Protein AF-A0A662GY13-F1 (afdb_monomer_lite)

Structure (mmCIF, N/CA/C/O backbone):
data_AF-A0A662GY13-F1
#
_entry.id   AF-A0A662GY13-F1
#
loop_
_atom_site.group_PDB
_atom_site.id
_atom_site.type_symbol
_atom_site.label_atom_id
_atom_site.label_alt_id
_atom_site.label_comp_id
_atom_site.label_asym_id
_atom_site.label_entity_id
_atom_site.label_seq_id
_atom_site.pdbx_PDB_ins_code
_atom_site.Cartn_x
_atom_site.Cartn_y
_atom_site.Cartn_z
_atom_site.occupancy
_atom_site.B_iso_or_equiv
_atom_site.auth_seq_id
_atom_site.auth_comp_id
_atom_site.auth_asym_id
_atom_site.auth_atom_id
_atom_site.pdbx_PDB_model_num
ATOM 1 N N . MET A 1 1 ? -12.103 19.419 5.039 1.00 54.94 1 MET A N 1
ATOM 2 C CA . MET A 1 1 ? -10.811 18.867 4.576 1.00 54.94 1 MET A CA 1
ATOM 3 C C . MET A 1 1 ? -10.895 17.355 4.704 1.00 54.94 1 MET A C 1
ATOM 5 O O . MET A 1 1 ? -10.906 16.869 5.824 1.00 54.94 1 MET A O 1
ATOM 9 N N . GLY A 1 2 ? -11.075 16.629 3.602 1.00 69.56 2 GLY A N 1
ATOM 10 C CA . GLY A 1 2 ? -11.081 15.163 3.619 1.00 69.56 2 GLY A CA 1
ATOM 11 C C . GLY A 1 2 ? -9.747 14.607 3.125 1.00 69.56 2 GLY A C 1
ATOM 12 O O . GLY A 1 2 ? -9.025 15.289 2.399 1.00 69.56 2 GLY A O 1
ATOM 13 N N . GLN A 1 3 ? -9.428 13.375 3.503 1.00 78.19 3 GLN A N 1
ATOM 14 C CA . GLN A 1 3 ? -8.226 12.656 3.089 1.00 78.19 3 GLN A CA 1
ATOM 15 C C . GLN A 1 3 ? -8.611 11.430 2.260 1.00 78.19 3 GLN A C 1
ATOM 17 O O . GLN A 1 3 ? -9.582 10.736 2.563 1.00 78.19 3 GLN A O 1
ATOM 22 N N . ASN A 1 4 ? -7.829 11.148 1.221 1.00 86.25 4 ASN A N 1
ATOM 23 C CA . ASN A 1 4 ? -7.984 9.948 0.409 1.00 86.25 4 ASN A CA 1
ATOM 24 C C . ASN A 1 4 ? -6.729 9.095 0.553 1.00 86.25 4 ASN A C 1
ATOM 26 O O . ASN A 1 4 ? -5.619 9.570 0.324 1.00 86.25 4 ASN A O 1
ATOM 30 N N . LEU A 1 5 ? -6.923 7.838 0.924 1.00 86.81 5 LEU A N 1
ATOM 31 C CA . LEU A 1 5 ? -5.886 6.841 1.117 1.00 86.81 5 LEU A CA 1
ATOM 32 C C . LEU A 1 5 ? -6.079 5.724 0.094 1.00 86.81 5 LEU A C 1
ATOM 34 O O . LEU A 1 5 ? -7.179 5.179 -0.031 1.00 86.81 5 LEU A O 1
ATOM 38 N N . ILE A 1 6 ? -4.996 5.376 -0.597 1.00 89.69 6 ILE A N 1
ATOM 39 C CA . ILE A 1 6 ? -4.896 4.193 -1.450 1.00 89.69 6 ILE A CA 1
ATOM 40 C C . ILE A 1 6 ? -3.691 3.403 -0.952 1.00 89.69 6 ILE A C 1
ATOM 42 O O . ILE A 1 6 ? -2.562 3.881 -1.049 1.00 89.69 6 ILE A O 1
ATOM 46 N N . ALA A 1 7 ? -3.933 2.216 -0.405 1.00 90.06 7 ALA A N 1
ATOM 47 C CA . ALA A 1 7 ? -2.895 1.364 0.160 1.00 90.06 7 ALA A CA 1
ATOM 48 C C . ALA A 1 7 ? -2.872 0.007 -0.549 1.00 90.06 7 ALA A C 1
ATOM 50 O O . ALA A 1 7 ? -3.852 -0.738 -0.525 1.00 90.06 7 ALA A O 1
ATOM 51 N N . HIS A 1 8 ? -1.748 -0.316 -1.183 1.00 91.12 8 HIS A N 1
ATOM 52 C CA . HIS A 1 8 ? -1.448 -1.677 -1.628 1.00 91.12 8 HIS A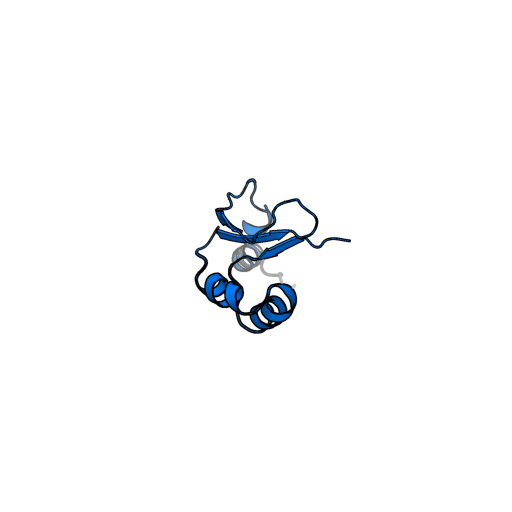 CA 1
ATOM 53 C C . HIS A 1 8 ? -0.945 -2.524 -0.451 1.00 91.12 8 HIS A C 1
ATOM 55 O O . HIS A 1 8 ? -0.868 -2.031 0.672 1.00 91.12 8 HIS A O 1
ATOM 61 N N . LYS A 1 9 ? -0.588 -3.791 -0.700 1.00 91.25 9 LYS A N 1
ATOM 62 C CA . LYS A 1 9 ? 0.105 -4.609 0.301 1.00 91.25 9 LYS A CA 1
ATOM 63 C C . LYS A 1 9 ? 1.344 -3.852 0.807 1.00 91.25 9 LYS A C 1
ATOM 65 O O . LYS A 1 9 ? 2.212 -3.509 0.007 1.00 91.25 9 LYS A O 1
ATOM 70 N N . VAL A 1 10 ? 1.397 -3.620 2.115 1.00 88.44 10 VAL A N 1
ATOM 71 C CA . VAL A 1 10 ? 2.502 -2.972 2.837 1.00 88.44 10 VAL A CA 1
ATOM 72 C C . VAL A 1 10 ? 2.912 -3.834 4.030 1.00 88.44 10 VAL A C 1
ATOM 74 O O . VAL A 1 10 ? 2.107 -4.624 4.531 1.00 88.44 10 VAL A O 1
ATOM 77 N N . GLU A 1 11 ? 4.162 -3.699 4.466 1.00 85.44 11 GLU A N 1
ATOM 78 C CA . GLU A 1 11 ? 4.756 -4.465 5.567 1.00 85.44 11 GLU A CA 1
ATOM 79 C C . GLU A 1 11 ? 5.456 -3.519 6.563 1.00 85.44 11 GLU A C 1
ATOM 81 O O . GLU A 1 11 ? 5.603 -2.325 6.304 1.00 85.44 11 GLU A O 1
ATOM 86 N N . ASP A 1 12 ? 5.823 -4.055 7.728 1.00 88.19 12 ASP A N 1
ATOM 87 C CA . ASP A 1 12 ? 6.644 -3.405 8.759 1.00 88.19 12 ASP A CA 1
ATOM 88 C C . ASP A 1 12 ? 6.242 -1.960 9.119 1.00 88.19 12 ASP A C 1
ATOM 90 O O . ASP A 1 12 ? 5.130 -1.719 9.590 1.00 88.19 12 ASP A O 1
ATOM 94 N N . VAL A 1 13 ? 7.148 -0.997 8.923 1.00 86.56 13 VAL A N 1
ATOM 95 C CA . VAL A 1 13 ? 6.986 0.404 9.343 1.00 86.56 13 VAL A CA 1
ATOM 96 C C . VAL A 1 13 ? 5.818 1.101 8.639 1.00 86.56 13 VAL A C 1
ATOM 98 O O . VAL A 1 13 ? 5.086 1.881 9.252 1.00 86.56 13 VAL A O 1
ATOM 101 N N . ASP A 1 14 ? 5.585 0.776 7.364 1.00 84.94 14 ASP A N 1
ATOM 102 C CA . ASP A 1 14 ? 4.482 1.349 6.592 1.00 84.94 14 ASP A CA 1
ATOM 103 C C . ASP A 1 14 ? 3.136 0.857 7.128 1.00 84.94 14 ASP A C 1
ATOM 105 O O . ASP A 1 14 ? 2.149 1.595 7.130 1.00 84.94 14 ASP A O 1
ATOM 109 N N . LEU A 1 15 ? 3.098 -0.382 7.628 1.00 87.44 15 LEU A N 1
ATOM 110 C CA . LEU A 1 15 ? 1.917 -0.974 8.241 1.00 87.44 15 LEU A CA 1
ATOM 111 C C . LEU A 1 15 ? 1.538 -0.244 9.537 1.00 87.44 15 LEU A C 1
ATOM 113 O O . LEU A 1 15 ? 0.364 0.073 9.729 1.00 87.44 15 LEU A O 1
ATOM 117 N N . GLU A 1 16 ? 2.508 0.040 10.411 1.00 87.31 16 GLU A N 1
ATOM 118 C CA . GLU A 1 16 ? 2.275 0.785 11.659 1.00 87.31 16 GLU A CA 1
ATOM 119 C C . GLU A 1 16 ? 1.724 2.179 11.377 1.00 87.31 16 GLU A C 1
ATOM 121 O O . GLU A 1 16 ? 0.691 2.566 11.930 1.00 87.31 16 GLU A O 1
ATOM 126 N N . ARG A 1 17 ? 2.328 2.891 10.421 1.00 87.06 17 ARG A N 1
ATOM 127 C CA . ARG A 1 17 ? 1.834 4.206 10.009 1.00 87.06 17 ARG A CA 1
ATOM 128 C C . ARG A 1 17 ? 0.415 4.135 9.455 1.00 87.06 17 ARG A C 1
ATOM 130 O O . ARG A 1 17 ? -0.405 5.023 9.692 1.00 87.06 17 ARG A O 1
ATOM 137 N N . LEU A 1 18 ? 0.095 3.068 8.731 1.00 85.44 18 LEU A N 1
ATOM 138 C CA . LEU A 1 18 ? -1.245 2.864 8.208 1.00 85.44 18 LEU A CA 1
ATOM 139 C C . LEU A 1 18 ? -2.273 2.582 9.314 1.00 85.44 18 LEU A C 1
ATOM 141 O O . LEU A 1 18 ? -3.415 3.017 9.176 1.00 85.44 18 LEU A O 1
ATOM 145 N N . LYS A 1 19 ? -1.890 1.914 10.415 1.00 85.75 19 LYS A N 1
ATOM 146 C CA . LYS A 1 19 ? -2.767 1.693 11.587 1.00 85.75 19 LYS A CA 1
ATOM 147 C C . LYS A 1 19 ? -3.213 3.013 12.201 1.00 85.75 19 LYS A C 1
ATOM 149 O O . LYS A 1 19 ? -4.398 3.160 12.494 1.00 85.75 19 LYS A O 1
ATOM 154 N N . GLU A 1 20 ? -2.309 3.981 12.311 1.00 82.62 20 GLU A N 1
ATOM 155 C CA . GLU A 1 20 ? -2.614 5.315 12.845 1.00 82.62 20 GLU A CA 1
ATOM 156 C C . GLU A 1 20 ? -3.634 6.078 11.982 1.00 82.62 20 GLU A C 1
ATOM 158 O O . GLU A 1 20 ? -4.484 6.796 12.502 1.00 82.62 20 GLU A O 1
ATOM 163 N N . ILE A 1 21 ? -3.578 5.911 10.657 1.00 81.25 21 ILE A N 1
ATOM 164 C CA . ILE A 1 21 ? -4.411 6.664 9.701 1.00 81.25 21 ILE A CA 1
ATOM 165 C C . ILE A 1 21 ? -5.747 5.951 9.430 1.00 81.25 21 ILE A C 1
ATOM 167 O O . ILE A 1 21 ? -6.822 6.561 9.339 1.00 81.25 21 ILE A O 1
ATOM 171 N N . ALA A 1 22 ? -5.694 4.637 9.224 1.00 76.62 22 ALA A N 1
ATOM 172 C CA . ALA A 1 22 ? -6.826 3.846 8.760 1.00 76.62 22 ALA A CA 1
ATOM 173 C C . ALA A 1 22 ? -7.636 3.227 9.908 1.00 76.62 22 ALA A C 1
ATOM 175 O O . ALA A 1 22 ? -8.842 3.042 9.719 1.00 76.62 22 ALA A O 1
ATOM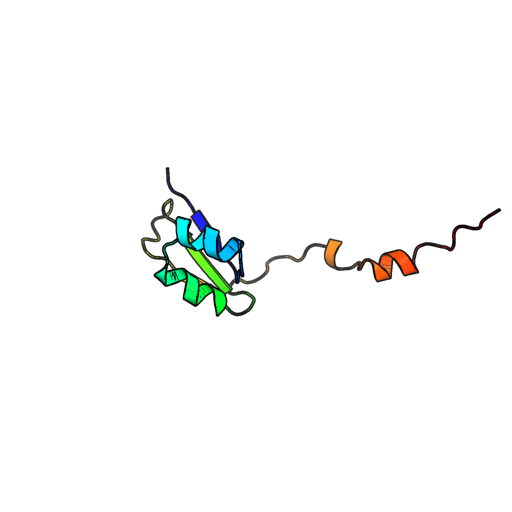 176 N N . GLY A 1 23 ? -7.018 2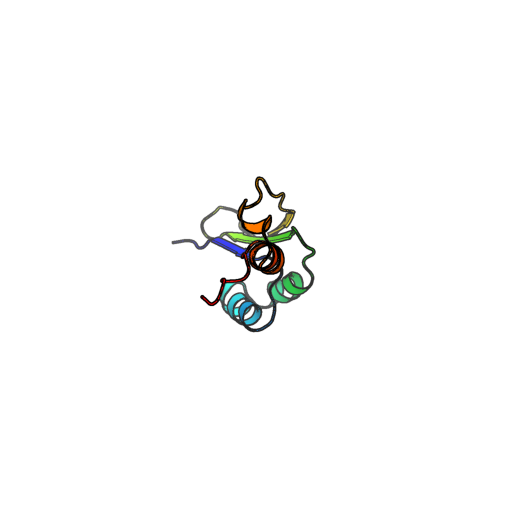.997 11.071 1.00 79.25 23 GLY A N 1
ATOM 177 C CA . GLY A 1 23 ? -7.549 2.181 12.165 1.00 79.25 23 GLY A CA 1
ATOM 178 C C . GLY A 1 23 ? -7.026 0.741 12.105 1.00 79.25 23 GLY A C 1
ATOM 179 O O . GLY A 1 23 ? -6.684 0.240 11.036 1.00 79.25 23 GLY A O 1
ATOM 180 N N . SER A 1 24 ? -6.958 0.064 13.251 1.00 78.50 24 SER A N 1
ATOM 181 C CA . SER A 1 24 ? -6.292 -1.240 13.404 1.00 78.50 24 SER A CA 1
ATOM 182 C C . SER A 1 24 ? -6.990 -2.407 12.694 1.00 78.50 24 SER A C 1
ATOM 184 O O . SER A 1 24 ? -6.304 -3.279 12.167 1.00 78.50 24 SER A O 1
ATOM 186 N N . GLU A 1 25 ? -8.324 -2.424 12.629 1.00 77.62 25 GLU A N 1
ATOM 187 C CA . GLU A 1 25 ? -9.095 -3.558 12.084 1.00 77.62 25 GLU A CA 1
ATOM 188 C C . GLU A 1 25 ? -8.828 -3.824 10.596 1.00 77.62 25 GLU A C 1
ATOM 190 O O . GLU A 1 25 ? -8.734 -4.969 10.160 1.00 77.62 25 GLU A O 1
ATOM 195 N N . LEU A 1 26 ? -8.679 -2.764 9.799 1.00 75.62 26 LEU A N 1
ATOM 196 C CA . LEU A 1 26 ? -8.515 -2.875 8.347 1.00 75.62 26 LEU A CA 1
ATOM 197 C C . LEU A 1 26 ? -7.101 -3.250 7.918 1.00 75.62 26 LEU A C 1
ATOM 199 O O . LEU A 1 26 ? -6.899 -3.694 6.789 1.00 75.62 26 LEU A O 1
ATOM 203 N N . VAL A 1 27 ? -6.123 -3.068 8.798 1.00 80.00 27 VAL A N 1
ATOM 204 C CA . VAL A 1 27 ? -4.714 -3.207 8.438 1.00 80.00 27 VAL A CA 1
ATOM 205 C C . VAL A 1 27 ? -4.279 -4.665 8.354 1.00 80.00 27 VAL A C 1
ATOM 207 O O . VAL A 1 27 ? -3.461 -5.008 7.501 1.00 80.00 27 VAL A O 1
ATOM 210 N N . GLU A 1 28 ? -4.880 -5.556 9.140 1.00 81.56 28 GLU A N 1
ATOM 211 C CA . GLU A 1 28 ? -4.584 -6.989 9.030 1.00 81.56 28 GLU A CA 1
ATOM 212 C C . GLU A 1 28 ? -5.028 -7.555 7.668 1.00 81.56 28 GLU A C 1
ATOM 214 O O . GLU A 1 28 ? -4.326 -8.373 7.072 1.00 81.56 28 GLU A O 1
ATOM 219 N N . ALA A 1 29 ? -6.116 -7.031 7.089 1.00 81.75 29 ALA A N 1
ATOM 220 C CA . ALA A 1 29 ? -6.550 -7.404 5.741 1.00 81.75 29 ALA A CA 1
ATOM 221 C C . ALA A 1 29 ? -5.553 -6.968 4.650 1.00 81.75 29 ALA A C 1
ATOM 223 O O . ALA A 1 29 ? -5.451 -7.617 3.609 1.00 81.75 29 ALA A O 1
ATOM 224 N N . ILE A 1 30 ? -4.787 -5.897 4.881 1.00 86.81 30 ILE A N 1
ATOM 225 C CA . ILE A 1 30 ? -3.846 -5.332 3.900 1.00 86.81 30 ILE A CA 1
ATOM 226 C C . ILE A 1 30 ? -2.620 -6.217 3.708 1.00 86.81 30 ILE A C 1
ATOM 228 O O . ILE A 1 30 ? -2.119 -6.331 2.589 1.00 86.81 30 ILE A O 1
ATOM 232 N N . ARG A 1 31 ? -2.183 -6.911 4.764 1.00 84.44 31 ARG A N 1
ATOM 233 C CA . ARG A 1 31 ? -1.083 -7.888 4.690 1.00 84.44 31 ARG A CA 1
ATOM 234 C C . ARG A 1 31 ? -1.400 -9.044 3.748 1.00 84.44 31 ARG A C 1
ATOM 236 O O . ARG A 1 31 ? -0.505 -9.591 3.110 1.00 84.44 31 ARG A O 1
ATOM 243 N N . LEU A 1 32 ? -2.679 -9.394 3.648 1.00 86.94 32 LEU A N 1
ATOM 244 C CA . LEU A 1 32 ? -3.173 -10.493 2.825 1.00 86.94 32 LEU A CA 1
ATOM 245 C C . LEU A 1 32 ? -3.567 -10.047 1.412 1.00 86.94 32 LEU A C 1
ATOM 247 O O . LEU A 1 32 ? -3.984 -10.885 0.612 1.00 86.94 32 LEU A O 1
ATOM 251 N N . LEU A 1 33 ? -3.448 -8.754 1.077 1.00 90.25 33 LEU A N 1
ATOM 252 C CA . LEU A 1 33 ? -3.865 -8.265 -0.233 1.00 90.25 33 LEU A CA 1
ATOM 253 C C . LEU A 1 33 ? -3.001 -8.874 -1.348 1.00 90.25 33 LEU A C 1
ATOM 255 O O . LEU A 1 33 ? -1.780 -8.686 -1.367 1.00 90.25 33 LEU A O 1
ATOM 259 N N . PRO A 1 34 ? -3.620 -9.557 -2.327 1.00 90.19 34 PRO A N 1
ATOM 260 C CA . PRO A 1 34 ? -2.897 -10.057 -3.479 1.00 90.19 34 PRO A CA 1
ATOM 261 C C . PRO A 1 34 ? -2.446 -8.906 -4.384 1.00 90.19 34 PRO A C 1
ATOM 263 O O . PRO A 1 34 ? -2.986 -7.795 -4.370 1.00 90.19 34 PRO A O 1
ATOM 266 N N . ARG A 1 35 ? -1.441 -9.178 -5.222 1.00 89.19 35 ARG A N 1
ATOM 267 C CA . ARG A 1 35 ? -0.907 -8.180 -6.154 1.00 89.19 35 ARG A CA 1
ATOM 268 C C . ARG A 1 35 ? -2.015 -7.640 -7.060 1.00 89.19 35 ARG A C 1
ATOM 270 O O . ARG A 1 35 ? -2.806 -8.394 -7.619 1.00 89.19 35 ARG A O 1
ATOM 277 N N . GLY A 1 36 ? -2.026 -6.321 -7.235 1.00 90.12 36 GLY A N 1
ATOM 278 C CA . GLY A 1 36 ? -3.048 -5.639 -8.025 1.00 90.12 36 GLY A CA 1
ATOM 279 C C . GLY A 1 36 ? -4.327 -5.343 -7.249 1.00 90.12 36 GLY A C 1
ATOM 280 O O . GLY A 1 36 ? -5.253 -4.817 -7.843 1.00 90.12 36 GLY A O 1
ATOM 281 N N . TYR A 1 37 ? -4.393 -5.623 -5.948 1.00 93.06 37 TYR A N 1
ATOM 282 C CA . TYR A 1 37 ? -5.464 -5.131 -5.086 1.00 93.06 37 TYR A CA 1
ATOM 283 C C . TYR A 1 37 ? -4.974 -3.971 -4.215 1.00 93.06 37 TYR A C 1
ATOM 285 O O . TYR A 1 37 ? -3.769 -3.807 -3.992 1.00 93.06 37 TYR A O 1
ATOM 293 N N . ALA A 1 38 ? -5.912 -3.145 -3.756 1.00 92.00 38 ALA A N 1
ATOM 294 C CA . ALA A 1 38 ? -5.656 -2.063 -2.812 1.00 92.00 38 ALA A CA 1
ATOM 295 C C . ALA A 1 38 ? -6.862 -1.811 -1.907 1.00 92.00 38 ALA A C 1
ATOM 297 O O . ALA A 1 38 ? -8.009 -2.013 -2.314 1.00 92.00 38 ALA A O 1
ATOM 298 N N . LEU A 1 39 ? -6.588 -1.306 -0.708 1.00 89.50 39 LEU A N 1
ATOM 299 C CA . LEU A 1 39 ? -7.575 -0.683 0.156 1.00 89.50 39 LEU A CA 1
ATOM 300 C C . LEU A 1 39 ? -7.728 0.797 -0.212 1.00 89.50 39 LEU A C 1
ATOM 302 O O . LEU A 1 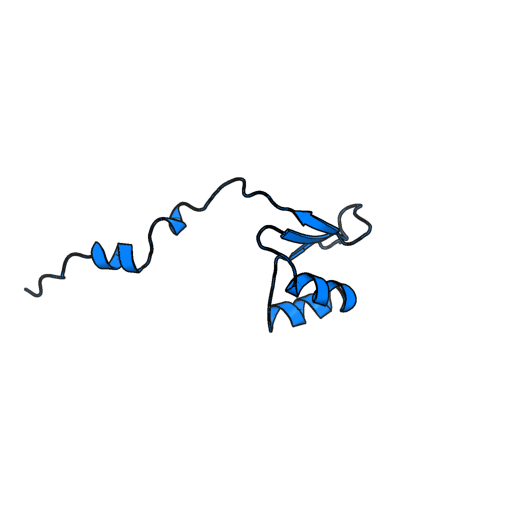39 ? -6.742 1.531 -0.282 1.00 89.50 39 LEU A O 1
ATOM 306 N N . ILE A 1 40 ? -8.970 1.241 -0.384 1.00 88.31 40 ILE A N 1
ATOM 307 C CA . ILE A 1 40 ? -9.329 2.644 -0.578 1.00 88.31 40 ILE A CA 1
ATOM 308 C C . ILE A 1 40 ? -10.149 3.119 0.618 1.00 88.31 40 ILE A C 1
ATOM 310 O O . ILE A 1 40 ? -11.194 2.544 0.928 1.00 88.31 40 ILE A O 1
ATOM 314 N N . LYS A 1 41 ? -9.702 4.203 1.255 1.00 84.88 41 LYS A N 1
ATOM 315 C CA . LYS A 1 41 ? -10.461 4.949 2.268 1.00 84.88 41 LYS A CA 1
ATOM 316 C C . LYS A 1 41 ? -10.493 6.409 1.839 1.00 84.88 41 LYS A C 1
ATOM 318 O O . LYS A 1 41 ? -9.452 7.050 1.772 1.00 84.88 41 LYS A O 1
ATOM 323 N N . ALA A 1 42 ? -11.671 6.925 1.515 1.00 81.19 42 ALA A N 1
ATOM 324 C CA . ALA A 1 42 ? -11.833 8.285 1.020 1.00 81.19 42 ALA A CA 1
ATOM 325 C C . ALA A 1 42 ? -12.803 9.037 1.927 1.00 81.19 42 ALA A C 1
ATOM 327 O O . ALA A 1 42 ? -14.007 8.841 1.834 1.00 81.19 42 ALA A O 1
ATOM 328 N N . THR A 1 43 ? -12.283 9.886 2.811 1.00 71.69 43 THR A N 1
ATOM 329 C CA . THR A 1 43 ? -13.108 10.761 3.660 1.00 71.69 43 THR A CA 1
ATOM 330 C C . THR A 1 43 ? -13.450 12.081 2.967 1.00 71.69 43 THR A C 1
ATOM 332 O O . THR A 1 43 ? -14.310 12.814 3.442 1.00 71.69 43 THR A O 1
ATOM 335 N N . ALA A 1 44 ? -12.806 12.388 1.831 1.00 67.81 44 ALA A N 1
ATOM 336 C CA . ALA A 1 44 ? -13.143 13.534 0.978 1.00 67.81 44 ALA A CA 1
ATOM 337 C C . ALA A 1 44 ? -14.220 13.229 -0.075 1.00 67.81 44 ALA A C 1
ATOM 339 O O . ALA A 1 44 ? -14.742 14.150 -0.695 1.00 67.81 44 ALA A O 1
ATOM 340 N N . ASN A 1 45 ? -14.508 11.950 -0.313 1.00 67.44 45 ASN A N 1
ATOM 341 C CA . ASN A 1 45 ? -15.440 11.475 -1.332 1.00 67.44 45 ASN A CA 1
ATOM 342 C C . ASN A 1 45 ? -16.622 10.781 -0.623 1.00 67.44 45 ASN A C 1
ATOM 344 O O . ASN A 1 45 ? -16.434 10.293 0.489 1.00 67.44 45 ASN A O 1
ATOM 348 N N . PRO A 1 46 ? -17.818 10.647 -1.226 1.00 65.69 46 PRO A N 1
ATOM 349 C CA . PRO A 1 46 ? -18.989 10.058 -0.562 1.00 65.69 46 PRO A CA 1
ATOM 350 C C . PRO A 1 46 ? -18.886 8.536 -0.344 1.00 65.69 46 PRO A C 1
ATOM 352 O O . PRO A 1 46 ? -19.874 7.874 -0.030 1.00 65.69 46 PRO A O 1
ATOM 355 N N . ILE A 1 47 ? -17.694 7.953 -0.500 1.00 69.69 47 ILE A N 1
ATOM 356 C CA . ILE A 1 47 ? -17.427 6.551 -0.197 1.00 69.69 47 ILE A CA 1
ATOM 357 C C . ILE A 1 47 ? -17.368 6.419 1.332 1.00 69.69 47 ILE A C 1
ATOM 359 O O . ILE A 1 47 ? -16.303 6.426 1.940 1.00 69.69 47 ILE A O 1
ATOM 363 N N . GLY A 1 48 ? -18.537 6.295 1.963 1.00 70.44 48 GLY A N 1
ATOM 364 C CA . GLY A 1 48 ? -18.690 6.246 3.422 1.00 70.44 48 GLY A CA 1
ATOM 365 C C . GLY A 1 48 ? -18.125 4.995 4.104 1.00 70.44 48 GLY A C 1
ATOM 366 O O . GLY A 1 48 ? -18.317 4.819 5.303 1.00 70.44 48 GLY A O 1
ATOM 367 N N . ARG A 1 49 ? -17.447 4.109 3.364 1.00 79.12 49 ARG A N 1
ATOM 368 C CA . ARG A 1 49 ? -16.824 2.897 3.900 1.00 79.12 49 ARG A CA 1
ATOM 369 C C . ARG A 1 49 ? -15.518 2.556 3.179 1.00 79.12 49 ARG A C 1
ATOM 371 O O . ARG A 1 49 ? -15.426 2.751 1.970 1.00 79.12 49 ARG A O 1
ATOM 378 N N . PRO A 1 50 ? -14.523 1.998 3.877 1.00 83.00 50 PRO A N 1
ATOM 379 C CA . PRO A 1 50 ? -13.323 1.471 3.239 1.00 83.00 50 PRO A CA 1
ATOM 380 C C . PRO A 1 50 ? -13.664 0.326 2.275 1.00 83.00 50 PRO A C 1
ATOM 382 O O . PRO A 1 50 ? -14.541 -0.490 2.563 1.00 83.00 50 PRO A O 1
ATOM 385 N N . MET A 1 51 ? -12.985 0.258 1.129 1.00 86.88 51 MET A N 1
ATOM 386 C CA . MET A 1 51 ? -13.230 -0.767 0.107 1.00 86.88 51 MET A CA 1
ATOM 387 C C . MET A 1 51 ? -11.934 -1.415 -0.359 1.00 86.88 51 MET A C 1
ATOM 389 O O . MET A 1 51 ? -10.964 -0.721 -0.655 1.00 86.88 51 MET A O 1
ATOM 393 N N . ILE A 1 52 ? -11.947 -2.737 -0.508 1.00 88.75 52 ILE A N 1
ATOM 394 C CA . ILE A 1 52 ? -10.895 -3.461 -1.221 1.00 88.75 52 ILE A CA 1
ATOM 395 C C . ILE A 1 52 ? -11.276 -3.505 -2.698 1.00 88.75 52 ILE A C 1
ATOM 397 O O . ILE A 1 52 ? -12.361 -3.964 -3.052 1.00 88.75 52 ILE A O 1
ATOM 401 N N . VAL A 1 53 ? -10.384 -3.031 -3.563 1.00 91.00 53 VAL A N 1
ATOM 402 C CA . VAL A 1 53 ? -10.614 -2.970 -5.009 1.00 91.00 53 VAL A CA 1
ATOM 403 C C . VAL A 1 53 ? -9.496 -3.660 -5.777 1.00 91.00 53 VAL A C 1
ATOM 405 O O . VAL A 1 53 ? -8.337 -3.648 -5.363 1.00 91.00 53 VAL A O 1
ATOM 408 N N . LYS A 1 54 ? -9.846 -4.230 -6.932 1.00 93.62 54 LYS A N 1
ATOM 409 C CA . LYS A 1 54 ? -8.886 -4.728 -7.916 1.00 93.62 54 LYS A CA 1
ATOM 410 C C . LYS A 1 54 ? -8.517 -3.601 -8.878 1.00 93.62 54 LYS A C 1
ATOM 412 O O . LYS A 1 54 ? -9.387 -2.984 -9.488 1.00 93.62 54 LYS A O 1
ATOM 417 N N . LEU A 1 55 ? -7.225 -3.351 -9.013 1.00 91.50 55 LEU A N 1
ATOM 418 C CA . LEU A 1 55 ? -6.630 -2.313 -9.837 1.00 91.50 55 LEU A CA 1
ATOM 419 C C . LEU A 1 55 ? -6.022 -2.923 -11.097 1.00 91.50 55 LEU A C 1
ATOM 421 O O . LEU A 1 55 ? -5.345 -3.952 -11.058 1.00 91.50 55 LEU A O 1
ATOM 425 N N . TYR A 1 56 ? -6.236 -2.243 -12.219 1.00 90.12 56 TYR A N 1
ATOM 426 C CA . TYR A 1 56 ? -5.693 -2.629 -13.513 1.00 90.12 56 TYR A CA 1
ATOM 427 C C . TYR A 1 56 ? -4.687 -1.572 -13.975 1.00 90.12 56 TYR A C 1
ATOM 429 O O . TYR A 1 56 ? -5.026 -0.387 -14.017 1.00 90.12 56 TYR A O 1
ATOM 437 N N . PRO A 1 57 ? -3.442 -1.961 -14.302 1.00 86.25 57 PRO A N 1
ATOM 438 C CA . PRO A 1 57 ? -2.439 -1.010 -14.754 1.00 86.25 57 PRO A CA 1
ATOM 439 C C . PRO A 1 57 ? -2.838 -0.452 -16.121 1.00 86.25 57 PRO A C 1
ATOM 441 O O . PRO A 1 57 ? -3.028 -1.206 -17.072 1.00 86.25 57 PRO A O 1
ATOM 444 N N . ARG A 1 58 ? -2.928 0.876 -16.229 1.00 89.00 58 ARG A N 1
ATOM 445 C CA . ARG A 1 58 ? -3.220 1.556 -17.500 1.00 89.00 58 ARG A CA 1
ATOM 446 C C . ARG A 1 58 ? -1.973 1.766 -18.364 1.00 89.00 58 ARG A C 1
ATOM 448 O O . ARG A 1 58 ? -2.075 1.848 -19.580 1.00 89.00 58 ARG A O 1
ATOM 455 N N . ALA A 1 59 ? -0.804 1.852 -17.736 1.00 84.56 59 ALA A N 1
ATOM 456 C CA . ALA A 1 59 ? 0.490 2.016 -18.389 1.00 84.56 59 ALA A CA 1
ATOM 457 C C . ALA A 1 59 ? 1.596 1.375 -17.533 1.00 84.56 59 ALA A C 1
ATOM 459 O O . ALA A 1 59 ? 1.385 1.093 -16.349 1.00 84.56 59 ALA A O 1
ATOM 460 N N . ARG A 1 60 ? 2.777 1.148 -18.120 1.00 78.12 60 ARG A N 1
ATOM 461 C CA . ARG A 1 60 ? 3.983 0.702 -17.403 1.00 78.12 60 ARG A CA 1
ATOM 462 C C . ARG A 1 60 ? 5.119 1.706 -17.623 1.00 78.12 60 ARG A C 1
ATOM 464 O O . ARG A 1 60 ? 5.265 2.181 -18.748 1.00 78.12 60 ARG A O 1
ATOM 471 N N . PRO A 1 61 ? 5.929 2.029 -16.598 1.00 78.31 61 PRO A N 1
ATOM 472 C CA . PRO A 1 61 ? 7.056 2.939 -16.768 1.00 78.31 61 PRO A CA 1
ATOM 473 C C . PRO A 1 61 ? 8.100 2.343 -17.721 1.00 78.31 61 PRO A C 1
ATOM 475 O O . PRO A 1 61 ? 8.552 1.216 -17.508 1.00 78.31 61 PRO A O 1
ATOM 478 N N . LEU A 1 62 ? 8.543 3.117 -18.717 1.00 75.50 62 LEU A N 1
ATOM 479 C CA . LEU A 1 62 ? 9.613 2.724 -19.653 1.00 75.50 62 LEU A CA 1
ATOM 480 C C . LEU A 1 62 ? 10.927 2.374 -18.931 1.00 75.50 62 LEU A C 1
ATOM 482 O O . LEU A 1 62 ? 11.675 1.504 -19.371 1.00 75.50 62 LEU A O 1
ATOM 486 N N . SER A 1 63 ? 11.180 3.001 -17.778 1.00 69.94 63 SER A N 1
ATOM 487 C CA . SER A 1 63 ? 12.371 2.789 -16.948 1.00 69.94 63 SER A CA 1
ATOM 488 C C . SER A 1 63 ? 12.496 1.379 -16.362 1.00 69.94 63 SER A C 1
ATOM 490 O O . SER A 1 63 ? 13.587 1.001 -15.946 1.00 69.94 63 SER A O 1
ATOM 492 N N . THR A 1 64 ? 11.426 0.578 -16.360 1.00 65.88 64 THR A N 1
ATOM 493 C CA . THR A 1 64 ? 11.472 -0.814 -15.874 1.00 65.88 64 THR A CA 1
ATOM 494 C C . THR A 1 64 ? 12.051 -1.804 -16.889 1.00 65.88 64 THR A C 1
ATOM 496 O O . THR A 1 64 ? 12.333 -2.943 -16.530 1.00 65.88 64 THR A O 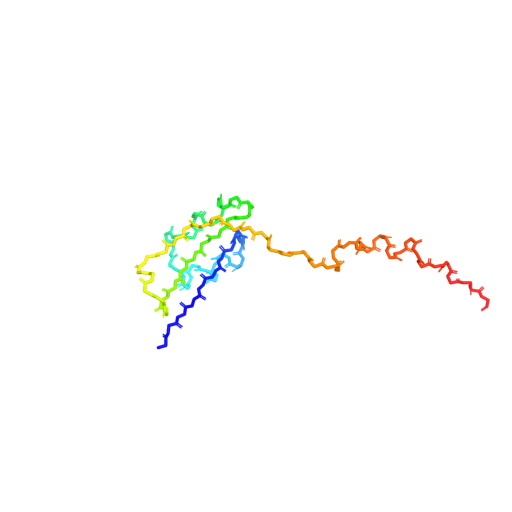1
ATOM 499 N N . ALA A 1 65 ? 12.269 -1.383 -18.141 1.00 65.62 65 ALA A N 1
ATOM 500 C CA . ALA A 1 65 ? 12.795 -2.248 -19.199 1.00 65.62 65 ALA A CA 1
ATOM 501 C C . ALA A 1 65 ? 14.319 -2.462 -19.129 1.00 65.62 65 ALA A C 1
ATOM 503 O O . ALA A 1 65 ? 14.829 -3.416 -19.710 1.00 65.62 65 ALA A O 1
ATOM 504 N N . THR A 1 66 ? 15.057 -1.588 -18.436 1.00 69.06 66 THR A N 1
ATOM 505 C CA . THR A 1 66 ? 16.517 -1.694 -18.286 1.00 69.06 66 THR A CA 1
ATOM 506 C C . THR A 1 66 ? 16.891 -1.928 -16.829 1.00 69.06 66 THR A C 1
ATOM 508 O O . THR A 1 66 ? 16.779 -1.043 -15.986 1.00 69.06 66 THR A O 1
ATOM 511 N N . THR A 1 67 ? 17.372 -3.133 -16.534 1.00 79.94 67 THR A N 1
ATOM 512 C CA . THR A 1 67 ? 17.934 -3.501 -15.229 1.00 79.94 67 THR A CA 1
ATOM 513 C C . THR A 1 67 ? 19.335 -2.912 -15.040 1.00 79.94 67 THR A C 1
ATOM 515 O O . THR A 1 67 ? 20.029 -2.636 -16.022 1.00 79.94 67 THR A O 1
ATOM 518 N N . CYS A 1 68 ? 19.801 -2.777 -13.792 1.00 80.00 68 CYS A N 1
ATOM 519 C CA . CYS A 1 68 ? 21.191 -2.390 -13.505 1.00 80.00 68 CYS A CA 1
ATOM 520 C C . CYS A 1 68 ? 22.197 -3.305 -14.221 1.00 80.00 68 CYS A C 1
ATOM 522 O O . CYS A 1 68 ? 23.171 -2.820 -14.786 1.00 80.00 68 CYS A O 1
ATOM 524 N N . LEU A 1 69 ? 21.902 -4.608 -14.292 1.00 79.00 69 LEU A N 1
ATOM 525 C CA . LEU A 1 69 ? 22.701 -5.582 -15.034 1.00 79.00 69 LEU A CA 1
ATOM 526 C C . LEU A 1 69 ? 22.745 -5.272 -16.537 1.00 79.00 69 LEU A C 1
ATOM 528 O O . LEU A 1 69 ? 23.816 -5.260 -17.132 1.00 79.00 69 LEU A O 1
ATOM 532 N N . SER A 1 70 ? 21.597 -4.961 -17.150 1.00 79.44 70 SER A N 1
ATOM 533 C CA . SER A 1 70 ? 21.541 -4.587 -18.570 1.00 79.44 70 SER A CA 1
ATOM 534 C C . SER A 1 70 ? 22.271 -3.276 -18.875 1.00 79.44 70 SER A C 1
ATOM 536 O O . SER A 1 70 ? 22.721 -3.078 -19.999 1.00 79.44 70 SER A O 1
ATOM 538 N N . ARG A 1 71 ? 22.408 -2.385 -17.883 1.00 76.94 71 ARG A N 1
ATOM 539 C CA . ARG A 1 71 ? 23.213 -1.163 -17.996 1.00 76.94 71 ARG A CA 1
ATOM 540 C C . ARG A 1 71 ? 24.704 -1.464 -17.867 1.00 76.94 71 ARG A C 1
ATOM 542 O O . ARG A 1 71 ? 25.473 -0.951 -18.665 1.00 76.94 71 ARG A O 1
ATOM 549 N N . TRP A 1 72 ? 25.092 -2.324 -16.924 1.00 78.12 72 TRP A N 1
ATOM 550 C CA . TRP A 1 72 ? 26.482 -2.758 -16.749 1.00 78.12 72 TRP A CA 1
ATOM 551 C C . TRP A 1 72 ? 27.013 -3.503 -17.977 1.00 78.12 72 TRP A C 1
ATOM 553 O O . TRP A 1 72 ? 28.071 -3.159 -18.478 1.00 78.12 72 TRP A O 1
ATOM 563 N N . ALA A 1 73 ? 26.234 -4.431 -18.540 1.00 78.50 73 ALA A N 1
ATOM 564 C CA . ALA A 1 73 ? 26.610 -5.164 -19.752 1.00 78.50 73 ALA A CA 1
ATOM 565 C C . ALA A 1 73 ? 26.764 -4.274 -21.005 1.00 78.50 73 ALA A C 1
ATOM 567 O O . ALA A 1 73 ? 27.333 -4.713 -21.999 1.00 78.50 73 ALA A O 1
ATOM 568 N N . ARG A 1 74 ? 26.224 -3.047 -20.982 1.00 77.38 74 ARG A N 1
ATOM 569 C CA . ARG A 1 74 ? 26.349 -2.052 -22.062 1.00 77.38 74 ARG A CA 1
ATOM 570 C C . ARG A 1 74 ? 27.441 -1.019 -21.810 1.00 77.38 74 ARG A C 1
ATOM 572 O O . ARG A 1 74 ? 27.740 -0.253 -22.720 1.00 77.38 74 ARG A O 1
ATOM 579 N N . ALA A 1 75 ? 27.981 -0.945 -20.596 1.00 75.62 75 ALA A N 1
ATOM 580 C CA . ALA A 1 75 ? 29.138 -0.110 -20.340 1.00 75.62 75 ALA A CA 1
ATOM 581 C C . ALA A 1 75 ? 30.333 -0.797 -21.012 1.00 75.62 75 ALA A C 1
ATOM 583 O O . ALA A 1 75 ? 30.730 -1.883 -20.591 1.00 75.62 75 ALA A O 1
ATOM 584 N N . GLU A 1 76 ? 30.863 -0.205 -22.086 1.00 62.91 76 GLU A N 1
ATOM 585 C CA . GLU A 1 76 ? 32.145 -0.647 -22.637 1.00 62.91 76 GLU A CA 1
ATOM 586 C C . GLU A 1 76 ? 33.194 -0.652 -21.514 1.00 62.91 76 GLU A C 1
ATOM 588 O O . GLU A 1 76 ? 33.147 0.221 -20.636 1.00 62.91 76 GLU A O 1
ATOM 593 N N . PRO A 1 77 ? 34.127 -1.623 -21.494 1.00 59.78 77 PRO A N 1
ATOM 594 C CA . PRO A 1 77 ? 35.240 -1.553 -20.567 1.00 59.78 77 PRO A CA 1
ATOM 595 C C . PRO A 1 77 ? 35.948 -0.228 -20.828 1.00 59.78 77 PRO A C 1
ATOM 597 O O . PRO A 1 77 ? 36.412 0.007 -21.940 1.00 59.78 77 PRO A O 1
ATOM 600 N N . LEU A 1 78 ? 35.981 0.643 -19.814 1.00 59.75 78 LEU A N 1
ATOM 601 C CA . LEU A 1 78 ? 36.814 1.837 -19.822 1.00 59.75 78 LEU A CA 1
ATOM 602 C C . LEU A 1 78 ? 38.215 1.376 -20.216 1.00 59.75 78 LEU A C 1
ATOM 604 O O . LEU A 1 78 ? 38.892 0.710 -19.431 1.00 59.75 78 LEU A O 1
ATOM 608 N N . SER A 1 79 ? 38.609 1.662 -21.454 1.00 55.12 79 SER A N 1
ATOM 609 C CA . SER A 1 79 ? 39.970 1.471 -21.916 1.00 55.12 79 SER A CA 1
ATOM 610 C C . SER A 1 79 ? 40.833 2.368 -21.043 1.00 55.12 79 SER A C 1
ATOM 612 O O . SER A 1 79 ? 40.849 3.587 -21.204 1.00 55.12 79 SER A O 1
ATOM 614 N N . LEU A 1 80 ? 41.470 1.747 -20.052 1.00 53.72 80 LEU A N 1
ATOM 615 C CA . LEU A 1 80 ? 42.541 2.331 -19.261 1.00 53.72 80 LEU A CA 1
ATOM 616 C C . LEU A 1 80 ? 43.744 2.482 -20.199 1.00 53.72 80 LEU A C 1
ATOM 618 O O . LEU A 1 80 ? 44.606 1.608 -20.263 1.00 53.72 80 LEU A O 1
ATOM 622 N N . THR A 1 81 ? 43.728 3.554 -20.986 1.00 46.97 81 THR A N 1
ATOM 623 C CA . THR A 1 81 ? 44.909 4.144 -21.631 1.00 46.97 81 THR A CA 1
ATOM 624 C C . THR A 1 81 ? 45.377 5.326 -20.813 1.00 46.97 81 THR A C 1
ATOM 626 O O . THR A 1 81 ? 44.496 6.116 -20.402 1.00 46.97 81 THR A O 1
#

Secondary structure (DSSP, 8-state):
---EEEE-S--HHHHHHHHHHH-HHHHHHHHTPPTTEEEEEESSSS--S-EEEE---S---GGGGS-HHHHHTTS------

Seque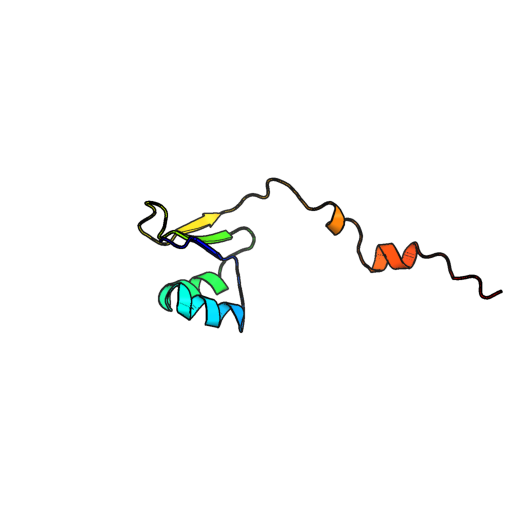nce (81 aa):
MGQNLIAHKVEDVDLERLKEIAGSELVEAIRLLPRGYALIKATANPIGRPMIVKLYPRARPLSTATTCLSRWARAEPLSLT

Foldseek 3Di:
DKDKDKAAQDDDPVLVVCCVVPNDPCSVVRVVHDPQWIWIDIRPDPPPDIDIDGHDDPDDDPVVVADPVNVVVPPDPPPPD

pLDDT: mean 79.86, std 10.3, range [46.97, 93.62]

Radius of gyration: 19.75 Å; chains: 1; bounding box: 64×29×36 Å